Protein AF-A0A7X6NT74-F1 (afdb_monomer_lite)

Secondary structure (DSSP, 8-state):
---SS-HHHHHHHHHTT--HHHHHHHHTS-GGGTHHHHHHHHHHHHHHHHHHHTSEEPPTT--S---BHHHHHHHHHGGGT--GGG-EEEEEE-TT--EEEEEEEE-SSSEEEEEEEEETTTTEEEE--

Sequence (129 aa):
MESALTPREIQARIRSGESVDSVAQAAGVPVERIDVYAGPVLAEREHITTLARTSQVRKARESGAHRLLGDVVAEALEPGGITPDQIHWDSWRDENRRWTIAVSWPSADAEQHAEFDFDPRARYSTAKD

Radius of gyration: 16.71 Å; chains: 1; bounding box: 38×36×42 Å

Foldseek 3Di:
DFFPDDLVRLLQCVQQPDDLVVSCVNRVHDSVVNCVSNVVSQVVFVVQQVLQQQFAEDDPPDDDDRDGPVRVVQVVCVVVVWHSVQKDWTWHADPVRWIKIKIWGDDPPGIDIWIWTDDSVVRYTYTDD

pLDDT: mean 93.36, std 9.65, range [49.22, 98.5]

Structure (mmCIF, N/CA/C/O backbone):
data_AF-A0A7X6NT74-F1
#
_entry.id   AF-A0A7X6NT74-F1
#
loop_
_atom_site.group_PDB
_atom_site.id
_atom_site.type_symbol
_atom_site.label_atom_id
_atom_site.label_alt_id
_atom_site.label_comp_id
_atom_site.label_asym_id
_atom_site.label_entity_id
_atom_site.label_seq_id
_atom_site.pdbx_PDB_ins_code
_atom_site.Cartn_x
_atom_site.Cartn_y
_atom_site.Cartn_z
_atom_site.occupancy
_atom_site.B_iso_or_equiv
_atom_site.auth_seq_id
_atom_site.auth_comp_id
_atom_site.auth_asym_id
_atom_site.auth_atom_id
_atom_site.pdbx_PDB_model_num
ATOM 1 N N . MET A 1 1 ? -19.609 -8.824 23.265 1.00 62.75 1 MET A N 1
ATOM 2 C CA . MET A 1 1 ? -18.195 -8.428 23.389 1.00 62.75 1 MET A CA 1
ATOM 3 C C . MET A 1 1 ? -18.038 -7.064 22.745 1.00 62.75 1 MET A C 1
ATOM 5 O O . MET A 1 1 ? -18.554 -6.884 21.646 1.00 62.75 1 MET A O 1
ATOM 9 N N . GLU A 1 2 ? -17.469 -6.101 23.457 1.00 81.31 2 GLU A N 1
ATOM 10 C CA . GLU A 1 2 ? -17.101 -4.788 22.914 1.00 81.31 2 GLU A CA 1
ATOM 11 C C . GLU A 1 2 ? -15.685 -4.873 22.328 1.00 81.31 2 GLU A C 1
ATOM 13 O O . GLU A 1 2 ? -14.905 -5.725 22.747 1.00 81.31 2 GLU A O 1
ATOM 18 N N . SER A 1 3 ? -15.384 -4.049 21.324 1.00 89.94 3 SER A N 1
ATOM 19 C CA . SER A 1 3 ? -14.064 -4.023 20.679 1.00 89.94 3 SER A CA 1
ATOM 20 C C . SER A 1 3 ? -13.014 -3.433 21.619 1.00 89.94 3 SER A C 1
ATOM 22 O O . SER A 1 3 ? -13.262 -2.397 22.234 1.00 89.94 3 SER A O 1
ATOM 24 N N . ALA A 1 4 ? -11.828 -4.041 21.678 1.00 94.62 4 ALA A N 1
ATOM 25 C CA . ALA A 1 4 ? -10.673 -3.489 22.392 1.00 94.62 4 ALA A CA 1
ATOM 26 C C . ALA A 1 4 ? -10.044 -2.273 21.682 1.00 94.62 4 ALA A C 1
ATOM 28 O O . ALA A 1 4 ? -9.290 -1.527 22.301 1.00 94.62 4 ALA A O 1
ATOM 29 N N . LEU A 1 5 ? -10.355 -2.068 20.397 1.00 96.50 5 LEU A N 1
ATOM 30 C CA . LEU A 1 5 ? -9.906 -0.925 19.603 1.00 96.50 5 LEU A CA 1
ATOM 31 C C . LEU A 1 5 ? -11.068 0.018 19.296 1.00 96.50 5 LEU A C 1
ATOM 33 O O . LEU A 1 5 ? -12.173 -0.408 18.945 1.00 96.50 5 LEU A O 1
ATOM 37 N N . THR A 1 6 ? -10.800 1.316 19.357 1.00 97.50 6 THR A N 1
ATOM 38 C CA . THR A 1 6 ? -11.726 2.345 18.883 1.00 97.50 6 THR A CA 1
ATOM 39 C C . THR A 1 6 ? -11.804 2.352 17.349 1.00 97.50 6 THR A C 1
ATOM 41 O O . THR A 1 6 ? -10.834 1.977 16.682 1.00 97.50 6 THR A O 1
ATOM 44 N N . PRO A 1 7 ? -12.896 2.866 16.743 1.00 97.31 7 PRO A N 1
ATOM 45 C CA . PRO A 1 7 ? -12.983 3.047 15.289 1.00 97.31 7 PRO A CA 1
ATOM 46 C C . PRO A 1 7 ? -11.782 3.790 14.691 1.00 97.31 7 PRO A C 1
ATOM 48 O O . PRO A 1 7 ? -11.298 3.443 13.617 1.00 97.31 7 PRO A O 1
ATOM 51 N N . ARG A 1 8 ? -11.254 4.787 15.413 1.00 97.06 8 ARG A N 1
ATOM 52 C CA . ARG A 1 8 ? -10.083 5.559 14.984 1.00 97.06 8 ARG A CA 1
ATOM 53 C C . ARG A 1 8 ? -8.812 4.708 14.949 1.00 97.06 8 ARG A C 1
ATOM 55 O O . ARG A 1 8 ? -8.025 4.855 14.021 1.00 97.06 8 ARG A O 1
ATOM 62 N N . GLU A 1 9 ? -8.601 3.848 15.942 1.00 97.50 9 GLU A N 1
ATOM 63 C CA . GLU A 1 9 ? -7.439 2.950 15.993 1.00 97.50 9 GLU A CA 1
ATOM 64 C C . GLU A 1 9 ? -7.519 1.866 14.922 1.00 97.50 9 GLU A C 1
ATOM 66 O O . GLU A 1 9 ? -6.524 1.627 14.243 1.00 97.50 9 GLU A O 1
ATOM 71 N N . ILE A 1 10 ? -8.707 1.287 14.707 1.00 97.88 10 ILE A N 1
ATOM 72 C CA . ILE A 1 10 ? -8.969 0.342 13.610 1.00 97.88 10 ILE A CA 1
ATOM 73 C C . ILE A 1 10 ? -8.573 0.983 12.276 1.00 97.88 10 ILE A C 1
ATOM 75 O O . ILE A 1 10 ? -7.752 0.449 11.535 1.00 97.88 10 ILE A O 1
ATOM 79 N N . GLN A 1 11 ? -9.091 2.181 11.998 1.00 97.56 11 GLN A N 1
ATOM 80 C CA . GLN A 1 11 ? -8.780 2.900 10.766 1.00 97.56 11 GLN A CA 1
ATOM 81 C C . GLN A 1 11 ? -7.302 3.275 10.644 1.00 97.56 11 GLN A C 1
ATOM 83 O O . GLN A 1 11 ? -6.765 3.271 9.540 1.00 97.56 11 GLN A O 1
ATOM 88 N N . ALA A 1 12 ? -6.648 3.661 11.741 1.00 96.81 12 ALA A N 1
ATOM 89 C CA . ALA A 1 12 ? -5.234 4.022 11.729 1.00 96.81 12 ALA A CA 1
ATOM 90 C C . ALA A 1 12 ? -4.357 2.819 11.362 1.00 96.81 12 ALA A C 1
ATOM 92 O O . ALA A 1 12 ? -3.534 2.945 10.460 1.00 96.81 12 ALA A O 1
ATOM 93 N N . ARG A 1 13 ? -4.602 1.658 11.981 1.00 97.38 13 ARG A N 1
ATOM 94 C CA . ARG A 1 13 ? -3.865 0.410 11.730 1.00 97.38 13 ARG A CA 1
ATOM 95 C C . ARG A 1 13 ? -4.053 -0.121 10.312 1.00 97.38 13 ARG A C 1
ATOM 97 O O . ARG A 1 13 ? -3.083 -0.440 9.633 1.00 97.38 13 ARG A O 1
ATOM 104 N N . ILE A 1 14 ? -5.293 -0.124 9.818 1.00 97.75 14 ILE A N 1
ATOM 105 C CA . ILE A 1 14 ? -5.576 -0.518 8.428 1.00 97.75 14 ILE A CA 1
ATOM 106 C C . ILE A 1 14 ? -4.884 0.438 7.455 1.00 97.75 14 ILE A C 1
ATOM 108 O O . ILE A 1 14 ? -4.356 0.019 6.426 1.00 97.75 14 ILE A O 1
ATOM 112 N N . ARG A 1 15 ? -4.853 1.737 7.769 1.00 97.69 15 ARG A N 1
ATOM 113 C CA . ARG A 1 15 ? -4.180 2.726 6.923 1.00 97.69 15 ARG A CA 1
ATOM 114 C C . ARG A 1 15 ? -2.665 2.558 6.926 1.00 97.69 15 ARG A C 1
ATOM 116 O O . ARG A 1 15 ? -2.050 2.844 5.907 1.00 97.69 15 ARG A O 1
ATOM 123 N N . SER A 1 16 ? -2.079 2.086 8.024 1.00 97.19 16 SER A N 1
ATOM 124 C CA . SER A 1 16 ? -0.654 1.754 8.108 1.00 97.19 16 SER A CA 1
ATOM 125 C C . SER A 1 16 ? -0.303 0.387 7.511 1.00 97.19 16 SER A C 1
ATOM 127 O O . SER A 1 16 ? 0.836 -0.040 7.649 1.00 97.19 16 SER A O 1
ATOM 129 N N . GLY A 1 17 ? -1.250 -0.286 6.846 1.00 96.56 17 GLY A N 1
ATOM 130 C CA . GLY A 1 17 ? -1.007 -1.526 6.103 1.00 96.56 17 GLY A CA 1
ATOM 131 C C . GLY A 1 17 ? -1.362 -2.813 6.851 1.00 96.56 17 GLY A C 1
ATOM 132 O O . GLY A 1 17 ? -1.250 -3.886 6.270 1.00 96.56 17 GLY A O 1
ATOM 133 N N . GLU A 1 18 ? -1.833 -2.744 8.102 1.00 97.31 18 GLU A N 1
ATOM 134 C CA . GLU A 1 18 ? -2.286 -3.945 8.815 1.00 97.31 18 GLU A CA 1
ATOM 135 C C . GLU A 1 18 ? -3.540 -4.530 8.136 1.00 97.31 18 GLU A C 1
ATOM 137 O O . GLU A 1 18 ? -4.430 -3.788 7.701 1.00 97.31 18 GLU A O 1
ATOM 142 N N . SER A 1 19 ? -3.615 -5.861 8.021 1.00 97.19 19 SER A N 1
ATOM 143 C CA . SER A 1 19 ? -4.766 -6.531 7.412 1.00 97.19 19 SER A CA 1
ATOM 144 C C . SER A 1 19 ? -6.013 -6.402 8.287 1.00 97.19 19 SER A C 1
ATOM 146 O O . SER A 1 19 ? -5.928 -6.321 9.514 1.00 97.19 19 SER A O 1
ATOM 148 N N . VAL A 1 20 ? -7.190 -6.414 7.656 1.00 97.81 20 VAL A N 1
ATOM 149 C CA . VAL A 1 20 ? -8.470 -6.346 8.378 1.00 97.81 20 VAL A CA 1
ATOM 150 C C . VAL A 1 20 ? -8.589 -7.512 9.364 1.00 97.81 20 VAL A C 1
ATOM 152 O O . VAL A 1 20 ? -8.941 -7.290 10.518 1.00 97.81 20 VAL A O 1
ATOM 155 N N . ASP A 1 21 ? -8.197 -8.724 8.966 1.00 98.06 21 ASP A N 1
ATOM 156 C CA . ASP A 1 21 ? -8.174 -9.902 9.838 1.00 98.06 21 ASP A CA 1
ATOM 157 C C . ASP A 1 21 ? -7.292 -9.717 11.080 1.00 98.06 21 ASP A C 1
ATOM 159 O O . ASP A 1 21 ? -7.736 -9.990 12.196 1.00 98.06 21 ASP A O 1
ATOM 163 N N . SER A 1 22 ? -6.069 -9.198 10.916 1.00 98.12 22 SER A N 1
ATOM 164 C CA . SER A 1 22 ? -5.157 -8.941 12.041 1.00 98.12 22 SER A CA 1
ATOM 165 C C . SER A 1 22 ? -5.722 -7.878 12.984 1.00 98.12 22 SER A C 1
ATOM 167 O O . SER A 1 22 ? -5.723 -8.055 14.205 1.00 98.12 22 SER A O 1
ATOM 169 N N . VAL A 1 23 ? -6.303 -6.808 12.432 1.00 98.25 23 VAL A N 1
ATOM 170 C CA . VAL A 1 23 ? -6.935 -5.752 13.233 1.00 98.25 23 VAL A CA 1
ATOM 171 C C . VAL A 1 23 ? -8.166 -6.275 13.976 1.00 98.25 23 VAL A C 1
ATOM 173 O O . VAL A 1 23 ? -8.358 -5.931 15.142 1.00 98.25 23 VAL A O 1
ATOM 176 N N . ALA A 1 24 ? -8.984 -7.126 13.351 1.00 97.69 24 ALA A N 1
ATOM 177 C CA . ALA A 1 24 ? -10.142 -7.760 13.983 1.00 97.69 24 ALA A CA 1
ATOM 178 C C . ALA A 1 24 ? -9.715 -8.691 15.127 1.00 97.69 24 ALA A C 1
ATOM 180 O O . ALA A 1 24 ? -10.258 -8.614 16.235 1.00 97.69 24 ALA A O 1
ATOM 181 N N . GLN A 1 25 ? -8.674 -9.495 14.894 1.00 97.88 25 GLN A N 1
ATOM 182 C CA . GLN A 1 25 ? -8.062 -10.348 15.907 1.00 97.88 25 GLN A CA 1
ATOM 183 C C . GLN A 1 25 ? -7.544 -9.520 17.091 1.00 97.88 25 GLN A C 1
ATOM 185 O O . GLN A 1 25 ? -7.850 -9.840 18.240 1.00 97.88 25 GLN A O 1
ATOM 190 N N . ALA A 1 26 ? -6.824 -8.426 16.831 1.00 97.50 26 ALA A N 1
ATOM 191 C CA . ALA A 1 26 ? -6.325 -7.521 17.866 1.00 97.50 26 ALA A CA 1
ATOM 192 C C . ALA A 1 26 ? -7.454 -6.797 18.623 1.00 97.50 26 ALA A C 1
ATOM 194 O O . ALA A 1 26 ? -7.329 -6.529 19.817 1.00 97.50 26 ALA A O 1
ATOM 195 N N . ALA A 1 27 ? -8.562 -6.494 17.946 1.00 97.12 27 ALA A N 1
ATOM 196 C CA . ALA A 1 27 ? -9.757 -5.901 18.538 1.00 97.12 27 ALA A CA 1
ATOM 197 C C . ALA A 1 27 ? -10.608 -6.904 19.340 1.00 97.12 27 ALA A C 1
ATOM 199 O O . ALA A 1 27 ? -11.501 -6.482 20.079 1.00 97.12 27 ALA A O 1
ATOM 200 N N . GLY A 1 28 ? -10.347 -8.210 19.212 1.00 97.69 28 GLY A N 1
ATOM 201 C CA . GLY A 1 28 ? -11.106 -9.267 19.878 1.00 97.69 28 GLY A CA 1
ATOM 202 C C . GLY A 1 28 ? -12.532 -9.418 19.343 1.00 97.69 28 GLY A C 1
ATOM 203 O O . GLY A 1 28 ? -13.437 -9.790 20.089 1.00 97.69 28 GLY A O 1
ATOM 204 N N . VAL A 1 29 ? -12.766 -9.090 18.070 1.00 97.38 29 VAL A N 1
ATOM 205 C CA . VAL A 1 29 ? -14.092 -9.153 17.436 1.00 97.38 29 VAL A CA 1
ATOM 206 C C . VAL A 1 29 ? -14.022 -9.830 16.063 1.00 97.38 29 VAL A C 1
ATOM 208 O O . VAL A 1 29 ? -12.963 -9.829 15.445 1.00 97.38 29 VAL A O 1
ATOM 211 N N . PRO A 1 30 ? -15.134 -10.394 15.556 1.00 97.19 30 PRO A N 1
ATOM 212 C CA . PRO A 1 30 ? -15.205 -10.870 14.174 1.00 97.19 30 PRO A CA 1
ATOM 213 C C . PRO A 1 30 ? -14.953 -9.744 13.160 1.00 97.19 30 PRO A C 1
ATOM 215 O O . PRO A 1 30 ? -15.302 -8.588 13.431 1.00 97.19 30 PRO A O 1
ATOM 218 N N . VAL A 1 31 ? -14.396 -10.085 11.995 1.00 97.06 31 VAL A N 1
ATOM 219 C CA . VAL A 1 31 ? -14.067 -9.142 10.908 1.00 97.06 31 VAL A CA 1
ATOM 220 C C . VAL A 1 31 ? -15.285 -8.320 10.483 1.00 97.06 31 VAL A C 1
ATOM 222 O O . VAL A 1 31 ? -15.199 -7.096 10.370 1.00 97.06 31 VAL A O 1
ATOM 225 N N . GLU A 1 32 ? -16.458 -8.948 10.414 1.00 96.56 32 GLU A N 1
ATOM 226 C CA . GLU A 1 32 ? -17.714 -8.321 9.990 1.00 96.56 32 GLU A CA 1
ATOM 227 C C . GLU A 1 32 ? -18.107 -7.134 10.882 1.00 96.56 32 GLU A C 1
ATOM 229 O O . GLU A 1 32 ? -18.852 -6.242 10.473 1.00 96.56 32 GLU A O 1
ATOM 234 N N . ARG A 1 33 ? -17.611 -7.092 12.129 1.00 96.06 33 ARG A N 1
A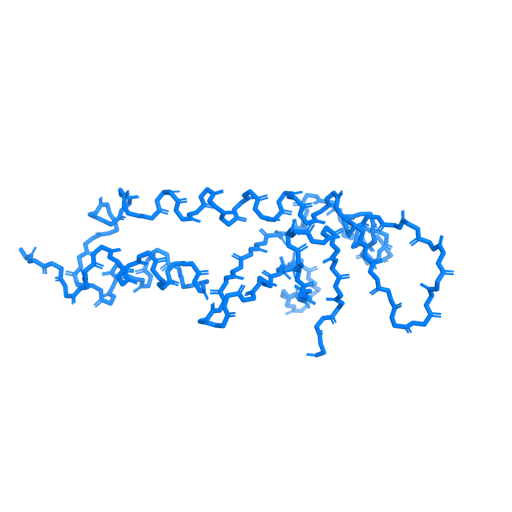TOM 235 C CA . ARG A 1 33 ? -17.857 -5.966 13.038 1.00 96.06 33 ARG A CA 1
ATOM 236 C C . ARG A 1 33 ? -17.016 -4.739 12.733 1.00 96.06 33 ARG A C 1
ATOM 238 O O . ARG A 1 33 ? -17.402 -3.647 13.155 1.00 96.06 33 ARG A O 1
ATOM 245 N N . ILE A 1 34 ? -15.876 -4.901 12.072 1.00 97.12 34 ILE A N 1
ATOM 246 C CA . ILE A 1 34 ? -14.966 -3.796 11.768 1.00 97.12 34 ILE A CA 1
ATOM 247 C C . ILE A 1 34 ? -15.019 -3.361 10.302 1.00 97.12 34 ILE A C 1
ATOM 249 O O . ILE A 1 34 ? -14.527 -2.275 9.996 1.00 97.12 34 ILE A O 1
ATOM 253 N N . ASP A 1 35 ? -15.675 -4.128 9.427 1.00 96.31 35 ASP A N 1
ATOM 254 C CA . ASP A 1 35 ? -15.816 -3.835 7.991 1.00 96.31 35 ASP A CA 1
ATOM 255 C C . ASP A 1 35 ? -16.327 -2.419 7.700 1.00 96.31 35 ASP A C 1
ATOM 257 O O . ASP A 1 35 ? -15.803 -1.729 6.824 1.00 96.31 35 ASP A O 1
ATOM 261 N N . VAL A 1 36 ? -17.294 -1.932 8.487 1.00 97.12 36 VAL A N 1
ATOM 262 C CA . VAL A 1 36 ? -17.832 -0.564 8.359 1.00 97.12 36 VAL A CA 1
ATOM 263 C C . VAL A 1 36 ? -16.758 0.517 8.546 1.00 97.12 36 VAL A C 1
ATOM 265 O O . VAL A 1 36 ? -16.835 1.590 7.948 1.00 97.12 36 VAL A O 1
ATOM 268 N N . TYR A 1 37 ? -15.736 0.239 9.358 1.00 97.50 37 TYR A N 1
ATOM 269 C CA . TYR A 1 37 ? -14.608 1.138 9.588 1.00 97.50 37 TYR A CA 1
ATOM 270 C C . TYR A 1 37 ? -13.475 0.902 8.585 1.00 97.50 37 TYR A C 1
ATOM 272 O O . TYR A 1 37 ? -12.782 1.860 8.237 1.00 97.50 37 TYR A O 1
ATOM 280 N N . ALA A 1 38 ? -13.303 -0.339 8.120 1.00 97.56 38 ALA A N 1
ATOM 281 C CA . ALA A 1 38 ? -12.276 -0.742 7.165 1.00 97.56 38 ALA A CA 1
ATOM 282 C C . ALA A 1 38 ? -12.546 -0.206 5.754 1.00 97.56 38 ALA A C 1
ATOM 284 O O . ALA A 1 38 ? -11.646 0.371 5.144 1.00 97.56 38 ALA A O 1
ATOM 285 N N . GLY A 1 39 ? -13.783 -0.334 5.263 1.00 97.62 39 GLY A N 1
ATOM 286 C CA . GLY A 1 39 ? -14.168 0.005 3.887 1.00 97.62 39 GLY A CA 1
ATOM 287 C C . GLY A 1 39 ? -13.677 1.382 3.413 1.00 97.62 39 GLY A C 1
ATOM 288 O O . GLY A 1 39 ? -12.996 1.451 2.390 1.00 97.62 39 GLY A O 1
ATOM 289 N N . PRO A 1 40 ? -13.919 2.478 4.162 1.00 97.88 40 PRO A N 1
ATOM 290 C CA . PRO A 1 40 ? -13.427 3.804 3.785 1.00 97.88 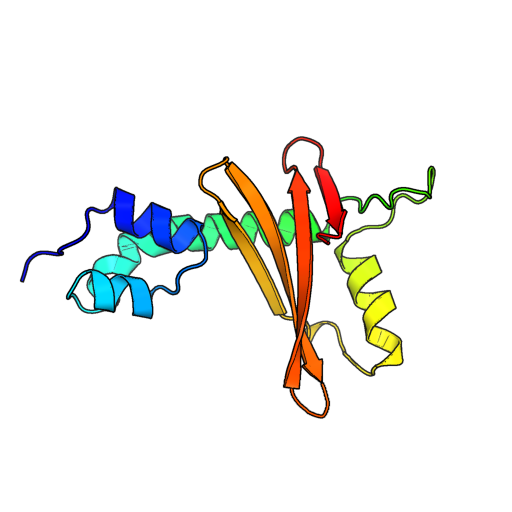40 PRO A CA 1
ATOM 291 C C . PRO A 1 40 ? -11.899 3.907 3.668 1.00 97.88 40 PRO A C 1
ATOM 293 O O . PRO A 1 40 ? -11.395 4.653 2.833 1.00 97.88 40 PRO A O 1
ATOM 296 N N . VAL A 1 41 ? -11.150 3.177 4.499 1.00 98.06 41 VAL A N 1
ATOM 297 C CA . VAL A 1 41 ? -9.679 3.213 4.505 1.00 98.06 41 VAL A CA 1
ATOM 298 C C . VAL A 1 41 ? -9.102 2.354 3.386 1.00 98.06 41 VAL A C 1
ATOM 300 O O . VAL A 1 41 ? -8.121 2.747 2.762 1.00 98.06 41 VAL A O 1
ATOM 303 N N . LEU A 1 42 ? -9.722 1.211 3.100 1.00 97.94 42 LEU A N 1
ATOM 304 C CA . LEU A 1 42 ? -9.356 0.377 1.958 1.00 97.94 42 LEU A CA 1
ATOM 305 C C . LEU A 1 42 ? -9.576 1.133 0.640 1.00 97.94 42 LEU A C 1
ATOM 307 O O . LEU A 1 42 ? -8.675 1.169 -0.191 1.00 97.94 42 LEU A O 1
ATOM 311 N N . ALA A 1 43 ? -10.704 1.836 0.499 1.00 98.31 43 ALA A N 1
ATOM 312 C CA . ALA A 1 43 ? -10.966 2.690 -0.661 1.00 98.31 43 ALA A CA 1
ATOM 313 C C . ALA A 1 43 ? -9.963 3.856 -0.780 1.00 98.31 43 ALA A C 1
ATOM 315 O O . ALA A 1 43 ? -9.548 4.213 -1.881 1.00 98.31 43 ALA A O 1
ATOM 316 N N . GLU A 1 44 ? -9.538 4.448 0.345 1.00 98.00 44 GLU A N 1
ATOM 317 C CA . GLU A 1 44 ? -8.470 5.460 0.366 1.00 98.00 44 GLU A CA 1
ATOM 318 C C . GLU A 1 44 ? -7.149 4.879 -0.165 1.00 98.00 44 GLU A C 1
ATOM 320 O O . GLU A 1 44 ? -6.518 5.490 -1.027 1.00 98.00 44 GLU A O 1
ATOM 325 N N . ARG A 1 45 ? -6.750 3.693 0.308 1.00 98.19 45 ARG A N 1
ATOM 326 C CA . ARG A 1 45 ? -5.523 3.004 -0.127 1.00 98.19 45 ARG A CA 1
ATOM 327 C C . ARG A 1 45 ? -5.573 2.649 -1.613 1.00 98.19 45 ARG A C 1
ATOM 329 O O . ARG A 1 45 ? -4.645 2.965 -2.353 1.00 98.19 45 ARG A O 1
ATOM 336 N N . GLU A 1 46 ? -6.680 2.087 -2.084 1.00 98.19 46 GLU A N 1
ATOM 337 C CA . GLU A 1 46 ? -6.877 1.774 -3.504 1.00 98.19 46 GLU A CA 1
ATOM 338 C C . GLU A 1 46 ? -6.806 3.033 -4.383 1.00 98.19 46 GLU A C 1
ATOM 340 O O . GLU A 1 46 ? -6.161 3.041 -5.440 1.00 98.19 46 GLU A O 1
ATOM 345 N N . HIS A 1 47 ? -7.421 4.129 -3.928 1.00 98.44 47 HIS A N 1
ATOM 346 C CA . HIS A 1 47 ? -7.358 5.409 -4.622 1.00 98.44 47 HIS A CA 1
ATOM 347 C C . HIS A 1 47 ? -5.915 5.907 -4.754 1.00 98.44 47 HIS A C 1
ATOM 349 O O . HIS A 1 47 ? -5.509 6.334 -5.837 1.00 98.44 47 HIS A O 1
ATOM 355 N N . ILE A 1 48 ? -5.129 5.838 -3.678 1.00 98.50 48 ILE A N 1
ATOM 356 C CA . ILE A 1 48 ? -3.728 6.269 -3.680 1.00 98.50 48 ILE A CA 1
ATOM 357 C C . ILE A 1 48 ? -2.876 5.398 -4.601 1.00 98.50 48 ILE A C 1
ATOM 359 O O . ILE A 1 48 ? -2.093 5.936 -5.384 1.00 98.50 48 ILE A O 1
ATOM 363 N N . THR A 1 49 ? -3.069 4.083 -4.578 1.00 98.25 49 THR A N 1
ATOM 364 C CA . THR A 1 49 ? -2.403 3.154 -5.493 1.00 98.25 49 THR A CA 1
ATOM 365 C C . THR A 1 49 ? -2.713 3.475 -6.953 1.00 98.25 49 THR A C 1
ATOM 367 O O . THR A 1 49 ? -1.800 3.626 -7.767 1.00 98.25 49 THR A O 1
ATOM 370 N N . THR A 1 50 ? -3.994 3.638 -7.290 1.00 98.19 50 THR A N 1
ATOM 371 C CA . THR A 1 50 ? -4.437 3.992 -8.649 1.00 98.19 50 THR A CA 1
ATOM 372 C C . THR A 1 50 ? -3.797 5.295 -9.105 1.00 98.19 50 THR A C 1
ATOM 374 O O . THR A 1 50 ? -3.269 5.400 -10.211 1.00 98.19 50 THR A O 1
ATOM 377 N N . LEU A 1 51 ? -3.798 6.282 -8.217 1.00 98.31 51 LEU A N 1
ATOM 378 C CA . LEU A 1 51 ? -3.241 7.587 -8.482 1.00 98.31 51 LEU A CA 1
ATOM 379 C C . LEU A 1 51 ? -1.720 7.552 -8.698 1.00 98.31 51 LEU A C 1
ATOM 381 O O . LEU A 1 51 ? -1.210 8.236 -9.589 1.00 98.31 51 LEU A O 1
ATOM 385 N N . ALA A 1 52 ? -0.990 6.793 -7.884 1.00 98.00 52 ALA A N 1
ATOM 386 C CA . ALA A 1 52 ? 0.456 6.677 -8.001 1.00 98.00 52 ALA A CA 1
ATOM 387 C C . ALA A 1 52 ? 0.865 6.002 -9.312 1.00 98.00 52 ALA A C 1
ATOM 389 O O . ALA A 1 52 ? 1.778 6.477 -9.985 1.00 98.00 52 ALA A O 1
ATOM 390 N N . ARG A 1 53 ? 0.136 4.959 -9.732 1.00 97.56 53 ARG A N 1
ATOM 391 C CA . ARG A 1 53 ? 0.370 4.252 -11.003 1.00 97.56 53 ARG A CA 1
ATOM 392 C C . ARG A 1 53 ? 0.318 5.183 -12.213 1.00 97.56 53 ARG A C 1
ATOM 394 O O . ARG A 1 53 ? 1.094 4.997 -13.144 1.00 97.56 53 ARG A O 1
ATOM 401 N N . THR A 1 54 ? -0.543 6.201 -12.179 1.00 96.94 54 THR A N 1
ATOM 402 C CA . THR A 1 54 ? -0.679 7.216 -13.239 1.00 96.94 54 THR A CA 1
ATOM 403 C C . THR A 1 54 ? 0.101 8.506 -12.952 1.00 96.94 54 THR A C 1
ATOM 405 O O . THR A 1 54 ? -0.176 9.541 -13.558 1.00 96.94 54 THR A O 1
ATOM 408 N N . SER A 1 55 ? 1.034 8.487 -11.998 1.00 96.19 55 SER A N 1
ATOM 409 C CA . SER A 1 55 ? 1.868 9.630 -11.608 1.00 96.19 55 SER A CA 1
ATOM 410 C C . SER A 1 55 ? 3.328 9.413 -12.008 1.00 96.19 55 SER A C 1
ATOM 412 O O . SER A 1 55 ? 3.752 8.293 -12.289 1.00 96.19 55 SER A O 1
ATOM 414 N N . GLN A 1 56 ? 4.109 10.496 -12.056 1.00 93.75 56 GLN A N 1
ATOM 415 C CA . GLN A 1 56 ? 5.491 10.444 -12.540 1.00 93.75 56 GLN A CA 1
ATOM 416 C C . GLN A 1 56 ? 6.407 9.718 -11.550 1.00 93.75 56 GLN A C 1
ATOM 418 O O . GLN A 1 56 ? 6.327 9.954 -10.349 1.00 93.75 56 GLN A O 1
ATOM 423 N N . VAL A 1 57 ? 7.348 8.912 -12.030 1.00 91.94 57 VAL A N 1
ATOM 424 C CA . VAL A 1 57 ? 8.446 8.410 -11.193 1.00 91.94 57 VAL A CA 1
ATOM 425 C C . VAL A 1 57 ? 9.694 9.268 -11.392 1.00 91.94 57 VAL A C 1
ATOM 427 O O . VAL A 1 57 ? 10.094 9.561 -12.518 1.00 91.94 57 VAL A O 1
ATOM 430 N N . ARG A 1 58 ? 10.322 9.693 -10.294 1.00 87.50 58 ARG A N 1
ATOM 431 C CA . ARG A 1 58 ? 11.580 10.444 -10.312 1.00 87.50 58 ARG A CA 1
ATOM 432 C C . ARG A 1 58 ? 12.729 9.515 -9.955 1.00 87.50 58 ARG A C 1
ATOM 434 O O . ARG A 1 58 ? 12.748 8.921 -8.881 1.00 87.50 58 ARG A O 1
ATOM 441 N N . LYS A 1 59 ? 13.723 9.433 -10.836 1.00 74.25 59 LYS A N 1
ATOM 442 C CA . LYS A 1 59 ? 15.026 8.844 -10.514 1.00 74.25 59 LYS A CA 1
ATOM 443 C C . LYS A 1 59 ? 15.972 9.951 -10.071 1.00 74.25 59 LYS A C 1
ATOM 445 O O . LYS A 1 59 ? 16.027 11.000 -10.705 1.00 74.25 59 LYS A O 1
ATOM 450 N N . ALA A 1 60 ? 16.774 9.691 -9.040 1.00 62.22 60 ALA A N 1
ATOM 451 C CA . ALA A 1 60 ? 17.709 10.664 -8.466 1.00 62.22 60 ALA A CA 1
ATOM 452 C C . ALA A 1 60 ? 18.720 11.268 -9.471 1.00 62.22 60 ALA A C 1
ATOM 454 O O . ALA A 1 60 ? 19.353 12.273 -9.161 1.00 62.22 60 ALA A O 1
ATOM 455 N N . ARG A 1 61 ? 18.898 10.668 -10.661 1.00 57.56 61 ARG A N 1
ATOM 456 C CA . ARG A 1 61 ? 19.896 11.084 -11.663 1.00 57.56 61 ARG A CA 1
ATOM 457 C C . ARG A 1 61 ? 19.352 11.360 -13.072 1.00 57.56 61 ARG A C 1
ATOM 459 O O . ARG A 1 61 ? 20.138 11.738 -13.932 1.00 57.56 61 ARG A O 1
ATOM 466 N N . GLU A 1 62 ? 18.049 11.218 -13.320 1.00 57.97 62 GLU A N 1
ATOM 467 C CA . GLU A 1 62 ? 17.458 11.481 -14.644 1.00 57.97 62 GLU A CA 1
ATOM 468 C C . GLU A 1 62 ? 16.467 12.646 -14.571 1.00 57.97 62 GLU A C 1
ATOM 470 O O . GLU A 1 62 ? 15.340 12.513 -14.100 1.00 57.97 62 GLU A O 1
ATOM 475 N N . SER A 1 63 ? 16.906 13.805 -15.062 1.00 49.22 63 SER A N 1
ATOM 476 C CA . SER A 1 63 ? 16.049 14.956 -15.337 1.00 49.22 63 SER A CA 1
ATOM 477 C C . SER A 1 63 ? 15.552 14.849 -16.780 1.00 49.22 63 SER A C 1
ATOM 479 O O . SER A 1 63 ? 16.351 14.986 -17.703 1.00 49.22 63 SER A O 1
ATOM 481 N N . GLY A 1 64 ? 14.259 14.581 -16.989 1.00 54.38 64 GLY A N 1
ATOM 482 C CA . GLY A 1 64 ? 13.618 14.775 -18.300 1.00 54.38 64 GLY A CA 1
ATOM 483 C C . GLY A 1 64 ? 12.670 13.677 -18.785 1.00 54.38 64 GLY A C 1
ATOM 484 O O . GLY A 1 64 ? 11.864 13.943 -19.671 1.00 54.38 64 GLY A O 1
ATOM 485 N N . ALA A 1 65 ? 12.703 12.472 -18.212 1.00 59.38 65 ALA A N 1
ATOM 486 C CA . ALA A 1 65 ? 11.785 11.403 -18.606 1.00 59.38 65 ALA A CA 1
ATOM 487 C C . ALA A 1 65 ? 10.527 11.412 -17.720 1.00 59.38 65 ALA A C 1
ATOM 489 O O . ALA A 1 65 ? 10.553 10.965 -16.575 1.00 59.38 65 ALA A O 1
ATOM 490 N N . HIS A 1 66 ? 9.410 11.916 -18.250 1.00 74.38 66 HIS A N 1
ATOM 491 C CA . HIS A 1 66 ? 8.097 11.847 -17.602 1.00 74.38 66 HIS A CA 1
ATOM 492 C C . HIS A 1 66 ? 7.492 10.443 -17.757 1.00 74.38 66 HIS A C 1
ATOM 494 O O . HIS A 1 66 ? 6.529 10.262 -18.497 1.00 74.38 66 HIS A O 1
ATOM 500 N N . ARG A 1 67 ? 8.074 9.434 -17.099 1.00 90.06 67 ARG A N 1
ATOM 501 C CA . ARG A 1 67 ? 7.520 8.070 -17.108 1.00 90.06 67 ARG A CA 1
ATOM 502 C C . ARG A 1 67 ? 6.553 7.871 -15.951 1.00 90.06 67 ARG A C 1
ATOM 504 O O . ARG A 1 67 ? 6.806 8.370 -14.851 1.00 90.06 67 ARG A O 1
ATOM 511 N N . LEU A 1 68 ? 5.460 7.156 -16.198 1.00 95.06 68 LEU A N 1
ATOM 512 C CA . LEU A 1 68 ? 4.487 6.818 -15.164 1.00 95.06 68 LEU A CA 1
ATOM 513 C C . LEU A 1 68 ? 4.986 5.625 -14.350 1.00 95.06 68 LEU A C 1
ATOM 515 O O . LEU A 1 68 ? 5.638 4.734 -14.894 1.00 95.06 68 LEU A O 1
ATOM 519 N N . LEU A 1 69 ? 4.683 5.593 -13.051 1.00 96.25 69 LEU A N 1
ATOM 520 C CA . LEU A 1 69 ? 5.112 4.495 -12.181 1.00 96.25 69 LEU A CA 1
ATOM 521 C C . LEU A 1 69 ? 4.631 3.133 -12.701 1.00 96.25 69 LEU A C 1
ATOM 523 O O . LEU A 1 69 ? 5.406 2.181 -12.702 1.00 96.25 69 LEU A O 1
ATOM 527 N N . GLY A 1 70 ? 3.379 3.052 -13.166 1.00 96.81 70 GLY A N 1
ATOM 528 C CA . GLY A 1 70 ? 2.814 1.820 -13.715 1.00 96.81 70 GLY A CA 1
ATOM 529 C C . GLY A 1 70 ? 3.609 1.292 -14.910 1.00 96.81 70 GLY A C 1
ATOM 530 O O . GLY A 1 70 ? 3.950 0.112 -14.930 1.00 96.81 70 GLY A O 1
ATOM 531 N N . ASP A 1 71 ? 3.964 2.175 -15.845 1.00 95.81 71 ASP A N 1
ATOM 532 C CA . ASP A 1 71 ? 4.746 1.817 -17.034 1.00 95.81 71 ASP A CA 1
ATOM 533 C C . ASP A 1 71 ? 6.156 1.371 -16.644 1.00 95.81 71 ASP A C 1
ATOM 535 O O . ASP A 1 71 ? 6.639 0.346 -17.110 1.00 95.81 71 ASP A O 1
ATOM 539 N N . VAL A 1 72 ? 6.804 2.096 -15.725 1.00 95.19 72 VAL A N 1
ATOM 540 C CA . VAL A 1 72 ? 8.158 1.750 -15.271 1.00 95.19 72 VAL A CA 1
ATOM 541 C C . VAL A 1 72 ? 8.205 0.393 -14.584 1.00 95.19 72 VAL A C 1
ATOM 543 O O . VAL A 1 72 ? 9.159 -0.351 -14.798 1.00 95.19 72 VAL A O 1
ATOM 546 N N . VAL A 1 73 ? 7.206 0.069 -13.764 1.00 96.62 73 VAL A N 1
ATOM 547 C CA . VAL A 1 73 ? 7.121 -1.238 -13.108 1.00 96.62 73 VAL A CA 1
AT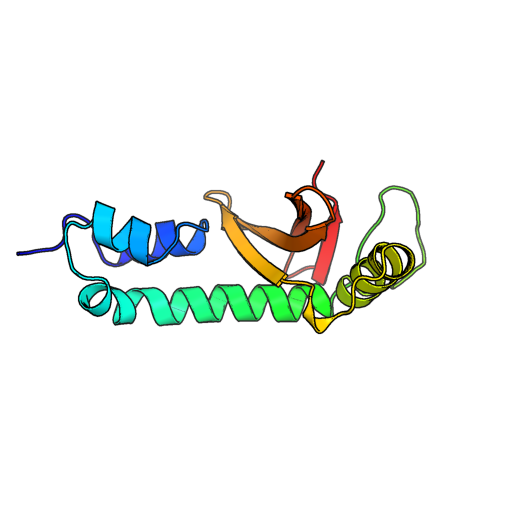OM 548 C C . VAL A 1 73 ? 6.840 -2.336 -14.135 1.00 96.62 73 VAL A C 1
ATOM 550 O O . VAL A 1 73 ? 7.519 -3.356 -14.112 1.00 96.62 73 VAL A O 1
ATOM 553 N N . ALA A 1 74 ? 5.909 -2.127 -15.070 1.00 96.50 74 ALA A N 1
ATOM 554 C CA . ALA A 1 74 ? 5.613 -3.108 -16.114 1.00 96.50 74 ALA A CA 1
ATOM 555 C C . ALA A 1 74 ? 6.840 -3.398 -16.999 1.00 96.50 74 ALA A C 1
ATOM 557 O O . ALA A 1 74 ? 7.220 -4.556 -17.152 1.00 96.50 74 ALA A O 1
ATOM 558 N N . GLU A 1 75 ? 7.515 -2.357 -17.498 1.00 95.50 75 GLU A N 1
ATOM 559 C CA . GLU A 1 75 ? 8.749 -2.477 -18.292 1.00 95.50 75 GLU A CA 1
ATOM 560 C C . GLU A 1 75 ? 9.875 -3.187 -17.524 1.00 95.50 75 GLU A C 1
ATOM 562 O O . GLU A 1 75 ? 10.666 -3.924 -18.107 1.00 95.50 75 GLU A O 1
ATOM 567 N N . ALA A 1 76 ? 9.982 -2.956 -16.211 1.00 94.69 76 ALA A N 1
ATOM 568 C CA . ALA A 1 76 ? 11.022 -3.569 -15.389 1.00 94.69 76 ALA A CA 1
ATOM 569 C C . ALA A 1 76 ? 10.790 -5.069 -15.154 1.00 94.69 76 ALA A C 1
ATOM 571 O O . ALA A 1 76 ? 11.758 -5.813 -14.991 1.00 94.69 76 ALA A O 1
ATOM 572 N N . LEU A 1 77 ? 9.529 -5.507 -15.119 1.00 96.44 77 LEU A N 1
ATOM 573 C CA . LEU A 1 77 ? 9.151 -6.886 -14.804 1.00 96.44 77 LEU A CA 1
ATOM 574 C C . LEU A 1 77 ? 8.914 -7.754 -16.051 1.00 96.44 77 LEU A C 1
ATOM 576 O O . LEU A 1 77 ? 9.021 -8.979 -15.964 1.00 96.44 77 LEU A O 1
ATOM 580 N N . GLU A 1 78 ? 8.680 -7.143 -17.216 1.00 96.44 78 GLU A N 1
ATOM 581 C CA . GLU A 1 78 ? 8.491 -7.834 -18.499 1.00 96.44 78 GLU A CA 1
ATOM 582 C C . GLU A 1 78 ? 9.618 -8.839 -18.834 1.00 96.44 78 GLU A C 1
ATOM 584 O O . GLU A 1 78 ? 9.296 -9.974 -19.194 1.00 96.44 78 GLU A O 1
ATOM 589 N N . PRO A 1 79 ? 10.926 -8.535 -18.655 1.00 95.56 79 PRO A N 1
ATOM 590 C CA . PRO A 1 79 ? 11.994 -9.504 -18.931 1.00 95.56 79 PRO A CA 1
ATOM 591 C C . PRO A 1 79 ? 11.954 -10.750 -18.036 1.00 95.56 79 PRO A C 1
ATOM 593 O O . PRO A 1 79 ? 12.511 -11.785 -18.398 1.00 95.56 79 PRO A O 1
ATOM 596 N N . GLY A 1 80 ? 11.306 -10.654 -16.870 1.00 94.19 80 GLY A N 1
ATOM 597 C CA . GLY A 1 80 ? 11.056 -11.773 -15.961 1.00 94.19 80 GLY A CA 1
ATOM 598 C C . GLY A 1 80 ? 9.832 -12.613 -16.336 1.00 94.19 80 GLY A C 1
ATOM 599 O O . GLY A 1 80 ? 9.519 -13.562 -15.623 1.00 94.19 80 GLY A O 1
ATOM 600 N N . GLY A 1 81 ? 9.133 -12.275 -17.426 1.00 95.75 81 GLY A N 1
ATOM 601 C CA . GLY A 1 81 ? 7.909 -12.951 -17.855 1.00 95.75 81 GLY A CA 1
ATOM 602 C C . GLY A 1 81 ? 6.685 -12.619 -17.000 1.00 95.75 81 GLY A C 1
ATOM 603 O O . GLY A 1 81 ? 5.708 -13.360 -17.042 1.00 95.75 81 GLY A O 1
ATOM 604 N N . ILE A 1 82 ? 6.740 -11.536 -16.220 1.00 97.56 82 ILE A N 1
ATOM 605 C CA . ILE A 1 82 ? 5.638 -11.101 -15.361 1.00 97.56 82 ILE A CA 1
ATOM 606 C C . ILE A 1 82 ? 4.679 -10.242 -16.175 1.00 97.56 82 ILE A C 1
ATOM 608 O O . ILE A 1 82 ? 5.063 -9.201 -16.715 1.00 97.56 82 ILE A O 1
ATOM 612 N N . THR A 1 83 ? 3.422 -10.659 -16.249 1.00 95.62 83 THR A N 1
ATOM 613 C CA . THR A 1 83 ? 2.371 -9.897 -16.922 1.00 95.62 83 THR A CA 1
ATOM 614 C C . THR A 1 83 ? 1.716 -8.890 -15.967 1.00 95.62 83 THR A C 1
ATOM 616 O O . THR A 1 83 ? 1.733 -9.088 -14.751 1.00 95.62 83 THR A O 1
ATOM 619 N N . PRO A 1 84 ? 1.110 -7.795 -16.470 1.00 93.38 84 PRO A N 1
ATOM 620 C CA . PRO A 1 84 ? 0.521 -6.756 -15.619 1.00 93.38 84 PRO A CA 1
ATOM 621 C C . PRO A 1 84 ? -0.537 -7.235 -14.613 1.00 93.38 84 PRO A C 1
ATOM 623 O O . PRO A 1 84 ? -0.710 -6.604 -13.574 1.00 93.38 84 PRO A O 1
ATOM 626 N N . ASP A 1 85 ? -1.248 -8.324 -14.906 1.00 95.56 85 ASP A N 1
ATOM 627 C CA . ASP A 1 85 ? -2.244 -8.948 -14.026 1.00 95.56 85 ASP A CA 1
ATOM 628 C C . ASP A 1 85 ? -1.632 -9.747 -12.865 1.00 95.56 85 ASP A C 1
ATOM 630 O O . ASP A 1 85 ? -2.306 -9.971 -11.862 1.00 95.56 85 ASP A O 1
ATOM 634 N N . GLN A 1 86 ? -0.354 -10.121 -12.964 1.00 96.69 86 GLN A N 1
ATOM 635 C CA . GLN A 1 86 ? 0.403 -10.767 -11.887 1.00 96.69 86 GLN A CA 1
ATOM 636 C C . GLN A 1 86 ? 1.035 -9.757 -10.919 1.00 96.69 86 GLN A C 1
ATOM 638 O O . GLN A 1 86 ? 1.636 -10.153 -9.921 1.00 96.69 86 GLN A O 1
ATOM 643 N N . ILE A 1 87 ? 0.942 -8.460 -11.227 1.00 98.00 87 ILE A N 1
ATOM 644 C CA . ILE A 1 87 ? 1.500 -7.389 -10.407 1.00 98.00 87 ILE A CA 1
ATOM 645 C C . ILE A 1 87 ? 0.430 -6.932 -9.421 1.00 98.00 87 ILE A C 1
ATOM 647 O O . ILE A 1 87 ? -0.549 -6.273 -9.787 1.00 98.00 87 ILE A O 1
ATOM 651 N N . HIS A 1 88 ? 0.645 -7.240 -8.152 1.00 97.81 88 HIS A N 1
ATOM 652 C CA . HIS A 1 88 ? -0.189 -6.773 -7.061 1.00 97.81 88 HIS A CA 1
ATOM 653 C C . HIS A 1 88 ? 0.295 -5.411 -6.581 1.00 97.81 88 HIS A C 1
ATOM 655 O O . HIS A 1 88 ? 1.492 -5.149 -6.484 1.00 97.81 88 HIS A O 1
ATOM 661 N N . TRP A 1 89 ? -0.660 -4.531 -6.295 1.00 98.19 89 TRP A N 1
ATOM 662 C CA . TRP A 1 89 ? -0.382 -3.182 -5.835 1.00 98.19 89 TRP A CA 1
ATOM 663 C C . TRP A 1 89 ? -1.135 -2.897 -4.549 1.00 98.19 89 TRP A C 1
ATOM 665 O O . TRP A 1 89 ? -2.321 -3.202 -4.437 1.00 98.19 89 TRP A O 1
ATOM 675 N N . ASP A 1 90 ? -0.470 -2.212 -3.634 1.00 97.88 90 ASP A N 1
ATOM 676 C CA . ASP A 1 90 ? -1.057 -1.734 -2.393 1.00 97.88 90 ASP A CA 1
ATOM 677 C C . ASP A 1 90 ? -0.462 -0.371 -2.027 1.00 97.88 90 ASP A C 1
ATOM 679 O O . ASP A 1 90 ? 0.503 0.104 -2.635 1.00 97.88 90 ASP A O 1
ATOM 683 N N . SER A 1 91 ? -1.064 0.297 -1.055 1.00 98.31 91 SER A N 1
ATOM 684 C CA . SER A 1 91 ? -0.484 1.474 -0.440 1.00 98.31 91 SER A CA 1
ATOM 685 C C . SER A 1 91 ? -0.817 1.546 1.038 1.00 98.31 91 SER A C 1
ATOM 687 O O . SER A 1 91 ? -1.870 1.099 1.495 1.00 98.31 91 SER A O 1
ATOM 689 N N . TRP A 1 92 ? 0.077 2.164 1.793 1.00 97.62 92 TRP A N 1
ATOM 690 C CA . TRP A 1 92 ? -0.139 2.465 3.199 1.00 97.62 92 TRP A CA 1
ATOM 691 C C . TRP A 1 92 ? 0.447 3.818 3.551 1.00 97.62 92 TRP A C 1
ATOM 693 O O . TRP A 1 92 ? 1.334 4.347 2.876 1.00 97.62 92 TRP A O 1
ATOM 703 N N . ARG A 1 93 ? -0.070 4.386 4.635 1.00 97.25 93 ARG A N 1
ATOM 704 C CA . ARG A 1 93 ? 0.384 5.655 5.174 1.00 97.25 93 ARG A CA 1
ATOM 705 C C . ARG A 1 93 ? 0.921 5.465 6.577 1.00 97.25 93 ARG A C 1
ATOM 707 O O . ARG A 1 93 ? 0.190 5.029 7.466 1.00 97.25 93 ARG A O 1
ATOM 714 N N . ASP A 1 94 ? 2.172 5.855 6.772 1.00 90.44 94 ASP A N 1
ATOM 715 C CA . ASP A 1 94 ? 2.797 5.828 8.088 1.00 90.44 94 ASP A CA 1
ATOM 716 C C . ASP A 1 94 ? 2.268 6.947 9.011 1.00 90.44 94 ASP A C 1
ATOM 718 O O . ASP A 1 94 ? 1.498 7.834 8.614 1.00 90.44 94 ASP A O 1
ATOM 722 N N . GLU A 1 95 ? 2.693 6.920 10.274 1.00 87.81 95 GLU A N 1
ATOM 723 C CA . GLU A 1 95 ? 2.324 7.927 11.279 1.00 87.81 95 GLU A CA 1
ATOM 724 C C . GLU A 1 95 ? 2.808 9.340 10.913 1.00 87.81 95 GLU A C 1
ATOM 726 O O . GLU A 1 95 ? 2.172 10.337 11.266 1.00 87.81 95 GLU A O 1
ATOM 731 N N . ASN A 1 96 ? 3.879 9.430 10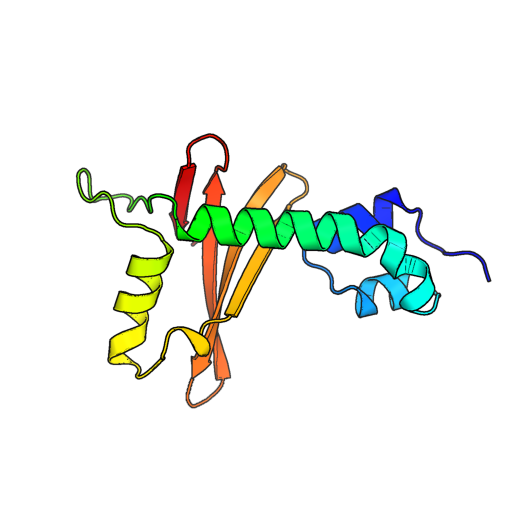.118 1.00 90.38 96 ASN A N 1
ATOM 732 C CA . ASN A 1 96 ? 4.417 10.676 9.574 1.00 90.38 96 ASN A CA 1
ATOM 733 C C . ASN A 1 96 ? 3.636 11.181 8.349 1.00 90.38 96 ASN A C 1
ATOM 735 O O . ASN A 1 96 ? 4.018 12.183 7.740 1.00 90.38 96 ASN A O 1
ATOM 739 N N . ARG A 1 97 ? 2.519 10.527 8.005 1.00 91.81 97 ARG A N 1
ATOM 740 C CA . ARG A 1 97 ? 1.640 10.841 6.872 1.00 91.81 97 ARG A CA 1
ATOM 741 C C . ARG A 1 97 ? 2.305 10.676 5.504 1.00 91.81 97 ARG A C 1
ATOM 743 O O . ARG A 1 97 ? 1.804 11.247 4.533 1.00 91.81 97 ARG A O 1
ATOM 750 N N . ARG A 1 98 ? 3.385 9.900 5.409 1.00 94.88 98 ARG A N 1
ATOM 751 C CA . ARG A 1 98 ? 4.010 9.548 4.131 1.00 94.88 98 ARG A CA 1
ATOM 752 C C . ARG A 1 98 ? 3.329 8.324 3.550 1.00 94.88 98 ARG A C 1
ATOM 754 O O . ARG A 1 98 ? 3.063 7.366 4.272 1.00 94.88 98 ARG A O 1
ATOM 761 N N . TRP A 1 99 ? 3.026 8.389 2.260 1.00 98.00 99 TRP A N 1
ATOM 762 C CA . TRP A 1 99 ? 2.477 7.259 1.527 1.00 98.00 99 TRP A CA 1
ATOM 763 C C . TRP A 1 99 ? 3.608 6.425 0.951 1.00 98.00 99 TRP A C 1
ATOM 765 O O . TRP A 1 99 ? 4.504 6.960 0.301 1.00 98.00 99 TRP A O 1
ATOM 775 N N . THR A 1 100 ? 3.521 5.121 1.156 1.00 98.31 100 THR A N 1
ATOM 776 C CA . THR A 1 100 ? 4.316 4.131 0.443 1.00 98.31 100 THR A CA 1
ATOM 777 C C . THR A 1 100 ? 3.387 3.377 -0.498 1.00 98.31 100 THR A C 1
ATOM 779 O O . THR A 1 100 ? 2.275 3.007 -0.120 1.00 98.31 100 THR A O 1
ATOM 782 N N . ILE A 1 101 ? 3.838 3.182 -1.730 1.00 98.44 101 ILE A N 1
ATOM 783 C CA . ILE A 1 101 ? 3.241 2.285 -2.713 1.00 98.44 101 ILE A CA 1
ATOM 784 C C . ILE A 1 101 ? 4.064 1.015 -2.696 1.00 98.44 101 ILE A C 1
ATOM 786 O O . ILE A 1 101 ? 5.280 1.081 -2.870 1.00 98.44 101 ILE A O 1
ATOM 790 N N . ALA A 1 102 ? 3.403 -0.114 -2.514 1.00 97.75 102 ALA A N 1
ATOM 791 C CA . ALA A 1 102 ? 4.036 -1.411 -2.605 1.00 97.75 102 ALA A CA 1
ATOM 792 C C . ALA A 1 102 ? 3.561 -2.148 -3.836 1.00 97.75 102 ALA A C 1
ATOM 794 O O . ALA A 1 102 ? 2.392 -2.087 -4.224 1.00 97.75 102 ALA A O 1
ATOM 795 N N . VAL A 1 103 ? 4.512 -2.835 -4.436 1.00 98.12 103 VAL A N 1
ATOM 796 C CA . VAL A 1 103 ? 4.323 -3.668 -5.604 1.00 98.12 103 VAL A CA 1
ATOM 797 C C . VAL A 1 103 ? 4.837 -5.043 -5.235 1.00 98.12 103 VAL A C 1
ATOM 799 O O . VAL A 1 103 ? 5.974 -5.137 -4.777 1.00 98.12 103 VAL A O 1
ATOM 802 N N . SER A 1 104 ? 4.044 -6.086 -5.447 1.00 97.88 104 SER A N 1
ATOM 803 C CA . SER A 1 104 ? 4.506 -7.468 -5.334 1.00 97.88 104 SER A CA 1
ATOM 804 C C . SER A 1 104 ? 4.179 -8.275 -6.585 1.00 97.88 104 SER A C 1
ATOM 806 O O . SER A 1 104 ? 3.248 -7.961 -7.329 1.00 97.88 104 SER A O 1
ATOM 808 N N . TRP A 1 105 ? 5.004 -9.277 -6.869 1.00 97.94 105 TRP A N 1
ATOM 809 C CA . TRP A 1 105 ? 4.845 -10.159 -8.022 1.00 97.94 105 TRP A CA 1
ATOM 810 C C . TRP A 1 105 ? 5.452 -11.538 -7.734 1.00 97.94 105 TRP A C 1
ATOM 812 O O . TRP A 1 105 ? 6.381 -11.658 -6.924 1.00 97.94 105 TRP A O 1
ATOM 822 N N . PRO A 1 106 ? 4.963 -12.602 -8.393 1.00 96.50 106 PRO A N 1
ATOM 823 C CA . PRO A 1 106 ? 5.524 -13.934 -8.221 1.00 96.50 106 PRO A CA 1
ATOM 824 C C . PRO A 1 106 ? 6.939 -14.026 -8.808 1.00 96.50 106 PRO A C 1
ATOM 826 O O . PRO A 1 106 ? 7.230 -13.477 -9.868 1.00 96.50 106 PRO A O 1
ATOM 829 N N . SER A 1 107 ? 7.813 -14.784 -8.152 1.00 92.25 107 SER A N 1
ATOM 830 C CA . SER A 1 107 ? 9.086 -15.259 -8.704 1.00 92.25 107 SER A CA 1
ATOM 831 C C . SER A 1 107 ? 9.235 -16.759 -8.438 1.00 92.25 107 SER A C 1
ATOM 833 O O . SER A 1 107 ? 8.433 -17.348 -7.715 1.00 92.25 107 SER A O 1
ATOM 835 N N . ALA A 1 108 ? 10.235 -17.396 -9.054 1.00 87.94 108 ALA A N 1
ATOM 836 C CA . ALA A 1 108 ? 10.409 -18.850 -9.041 1.00 87.94 108 ALA A CA 1
ATOM 837 C C . ALA A 1 108 ? 10.487 -19.444 -7.622 1.00 87.94 108 ALA A C 1
ATOM 839 O O . ALA A 1 108 ? 9.937 -20.516 -7.378 1.00 87.94 108 ALA A O 1
ATOM 840 N N . ASP A 1 109 ? 11.138 -18.732 -6.700 1.00 87.62 109 ASP A N 1
ATOM 841 C CA . ASP A 1 109 ? 11.416 -19.221 -5.345 1.00 87.62 109 ASP A CA 1
ATOM 842 C C . ASP A 1 109 ? 10.562 -18.544 -4.260 1.00 87.62 109 ASP A C 1
ATOM 844 O O . ASP A 1 109 ? 10.381 -19.101 -3.177 1.00 87.62 109 ASP A O 1
ATOM 848 N N . ALA A 1 110 ? 10.056 -17.334 -4.521 1.00 92.19 110 ALA A N 1
ATOM 849 C CA . ALA A 1 110 ? 9.315 -16.524 -3.554 1.00 92.19 110 ALA A CA 1
ATOM 850 C C . ALA A 1 110 ? 8.537 -15.385 -4.232 1.00 92.19 110 ALA A C 1
ATOM 852 O O . ALA A 1 110 ? 8.817 -15.017 -5.372 1.00 92.19 110 ALA A O 1
ATOM 853 N N . GLU A 1 111 ? 7.595 -14.781 -3.506 1.00 94.94 111 GLU A N 1
ATOM 854 C CA . GLU A 1 111 ? 7.053 -13.472 -3.878 1.00 94.94 111 GLU A CA 1
ATOM 855 C C . GLU A 1 111 ? 8.143 -12.402 -3.727 1.00 94.94 111 GLU A C 1
ATOM 857 O O . GLU A 1 111 ? 8.862 -12.356 -2.726 1.00 94.94 111 GLU A O 1
ATOM 862 N N . GLN A 1 112 ? 8.279 -11.553 -4.739 1.00 96.81 112 GLN A N 1
ATOM 863 C CA . GLN A 1 112 ? 9.179 -10.406 -4.732 1.00 96.81 112 GLN A CA 1
ATOM 864 C C . GLN A 1 112 ? 8.375 -9.133 -4.512 1.00 96.81 112 GLN A C 1
ATOM 866 O O . GLN A 1 112 ? 7.192 -9.079 -4.849 1.00 96.81 112 GLN A O 1
ATOM 871 N N . HIS A 1 113 ? 9.019 -8.106 -3.964 1.00 96.56 113 HIS A N 1
ATOM 872 C CA . HIS A 1 113 ? 8.380 -6.818 -3.737 1.00 96.56 113 HIS A CA 1
ATOM 873 C C . HIS A 1 113 ? 9.318 -5.640 -3.999 1.00 96.56 113 HIS A C 1
ATOM 875 O O . HIS A 1 113 ? 10.542 -5.761 -3.954 1.00 96.56 113 HIS A O 1
ATOM 881 N N . ALA A 1 114 ? 8.716 -4.485 -4.265 1.00 96.94 114 ALA A N 1
ATOM 882 C CA . ALA A 1 114 ? 9.372 -3.191 -4.347 1.00 96.94 114 ALA A CA 1
ATOM 883 C C . ALA A 1 114 ? 8.480 -2.121 -3.715 1.00 96.94 114 ALA A C 1
ATOM 885 O O . ALA A 1 114 ? 7.252 -2.175 -3.821 1.00 96.94 114 ALA A O 1
ATOM 886 N N . GLU A 1 115 ? 9.106 -1.122 -3.098 1.00 97.62 115 GLU A N 1
ATOM 887 C CA . GLU A 1 115 ? 8.409 -0.011 -2.462 1.00 97.62 115 GLU A CA 1
ATOM 888 C C . GLU A 1 115 ? 8.816 1.333 -3.067 1.00 97.62 115 GLU A C 1
ATOM 890 O O . GLU A 1 115 ? 9.955 1.555 -3.485 1.00 97.62 115 GLU A O 1
ATOM 895 N N . PHE A 1 116 ? 7.863 2.258 -3.082 1.00 97.12 116 PHE A N 1
ATOM 896 C CA . PHE A 1 116 ? 8.060 3.620 -3.550 1.00 97.12 116 PHE A CA 1
ATOM 897 C C . PHE A 1 116 ? 7.437 4.598 -2.565 1.00 97.12 116 PHE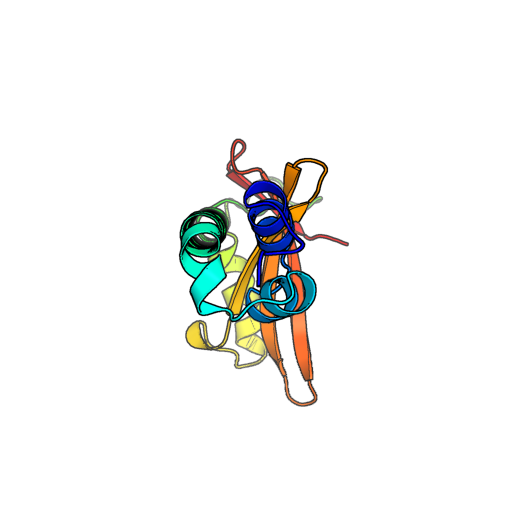 A C 1
ATOM 899 O O . PHE A 1 116 ? 6.262 4.468 -2.222 1.00 97.12 116 PHE A O 1
ATOM 906 N N . ASP A 1 117 ? 8.179 5.623 -2.164 1.00 97.19 117 ASP A N 1
ATOM 907 C CA . ASP A 1 117 ? 7.571 6.780 -1.515 1.00 97.19 117 ASP A CA 1
ATOM 908 C C . ASP A 1 117 ? 6.751 7.555 -2.547 1.00 97.19 117 ASP A C 1
ATOM 910 O O . ASP A 1 117 ? 7.189 7.754 -3.682 1.00 97.19 117 ASP A O 1
ATOM 914 N N . PHE A 1 118 ? 5.556 7.996 -2.163 1.00 97.56 118 PHE A N 1
ATOM 915 C CA . PHE A 1 118 ? 4.650 8.734 -3.034 1.00 97.56 118 PHE A CA 1
ATOM 916 C C . PHE A 1 118 ? 4.163 10.021 -2.376 1.00 97.56 118 PHE A C 1
ATOM 918 O O . PHE A 1 118 ? 3.681 10.026 -1.241 1.00 97.56 118 PHE A O 1
ATOM 925 N N . ASP A 1 119 ? 4.239 11.122 -3.124 1.00 95.75 119 ASP A N 1
ATOM 926 C CA . ASP A 1 119 ? 3.621 12.393 -2.763 1.00 95.75 119 ASP A CA 1
ATOM 927 C C . ASP A 1 119 ? 2.350 12.610 -3.609 1.00 95.75 119 ASP A C 1
ATOM 929 O O . ASP A 1 119 ? 2.440 12.984 -4.786 1.00 95.75 119 ASP A O 1
ATOM 933 N N . PRO A 1 120 ? 1.141 12.447 -3.031 1.00 95.00 120 PRO A N 1
ATOM 934 C CA . PRO A 1 120 ? -0.108 12.629 -3.767 1.00 95.00 120 PRO A CA 1
ATOM 935 C C . PRO A 1 120 ? -0.347 14.062 -4.251 1.00 95.00 120 PRO A C 1
ATOM 937 O O . PRO A 1 120 ? -1.086 14.253 -5.221 1.00 95.00 120 PRO A O 1
ATOM 940 N N . ARG A 1 121 ? 0.234 15.065 -3.573 1.00 93.81 121 ARG A N 1
ATOM 941 C CA . ARG A 1 121 ? 0.091 16.488 -3.919 1.00 93.81 121 ARG A CA 1
ATOM 942 C C . ARG A 1 121 ? 1.027 16.856 -5.057 1.00 93.81 121 ARG A C 1
ATOM 944 O O . ARG A 1 121 ? 0.601 17.509 -6.003 1.00 93.81 121 ARG A O 1
ATOM 951 N N . ALA A 1 122 ? 2.280 16.428 -4.965 1.00 93.06 122 ALA A N 1
ATOM 952 C CA . ALA A 1 122 ? 3.287 16.679 -5.986 1.00 93.06 122 ALA A CA 1
ATOM 953 C C . ALA A 1 122 ? 3.206 15.700 -7.171 1.00 93.06 122 ALA A C 1
ATOM 955 O O . ALA A 1 122 ? 3.863 15.934 -8.184 1.00 93.06 122 ALA A O 1
ATOM 956 N N . ARG A 1 123 ? 2.386 14.641 -7.061 1.00 93.06 123 ARG A N 1
ATOM 957 C CA . ARG A 1 123 ? 2.117 13.637 -8.103 1.00 93.06 123 ARG A CA 1
ATOM 958 C C . ARG A 1 123 ? 3.394 12.961 -8.603 1.00 93.06 123 ARG A C 1
ATOM 960 O O . ARG A 1 123 ? 3.587 12.807 -9.812 1.00 93.06 123 ARG A O 1
ATOM 967 N N . TYR A 1 124 ? 4.267 12.560 -7.679 1.00 93.88 124 TYR A N 1
ATOM 968 C CA . TYR A 1 124 ? 5.434 11.766 -8.043 1.00 93.88 124 TYR A CA 1
ATOM 969 C C . TYR A 1 124 ? 5.816 10.710 -7.009 1.00 93.88 124 TYR A C 1
ATOM 971 O O . TYR A 1 124 ? 5.565 10.878 -5.814 1.00 93.88 124 TYR A O 1
ATOM 979 N N . SER A 1 125 ? 6.457 9.654 -7.505 1.00 95.38 125 SER A N 1
ATOM 980 C CA . SER A 1 125 ? 7.043 8.572 -6.718 1.00 95.38 125 SER A CA 1
ATOM 981 C C . SER A 1 125 ? 8.566 8.561 -6.808 1.00 95.38 125 SER A C 1
ATOM 983 O O . SER A 1 125 ? 9.137 8.919 -7.842 1.00 95.38 125 SER A O 1
ATOM 985 N N . THR A 1 126 ? 9.223 8.099 -5.753 1.00 94.50 126 THR A N 1
ATOM 986 C CA . THR A 1 126 ? 10.656 7.770 -5.720 1.00 94.50 126 THR A CA 1
ATOM 987 C C . THR A 1 126 ? 10.826 6.361 -5.181 1.00 94.50 126 THR A C 1
ATOM 989 O O . THR A 1 126 ? 10.085 5.965 -4.288 1.00 94.50 126 THR A O 1
ATOM 992 N N . ALA A 1 127 ? 11.776 5.599 -5.725 1.00 93.38 127 ALA A N 1
ATOM 993 C CA . ALA A 1 127 ? 12.110 4.293 -5.163 1.00 93.38 127 ALA A CA 1
ATOM 994 C C . ALA A 1 127 ? 12.511 4.458 -3.693 1.00 93.38 127 ALA A C 1
ATOM 996 O O . ALA A 1 127 ? 13.216 5.413 -3.356 1.00 93.38 127 ALA A O 1
ATOM 997 N N . LYS A 1 128 ? 12.013 3.562 -2.846 1.00 90.81 128 LYS A N 1
ATOM 998 C CA . LYS A 1 128 ? 12.390 3.483 -1.441 1.00 90.81 128 LYS A CA 1
ATOM 999 C C . LYS A 1 128 ? 13.596 2.548 -1.331 1.00 90.81 128 LYS A C 1
ATOM 1001 O O . LYS A 1 128 ? 13.598 1.502 -1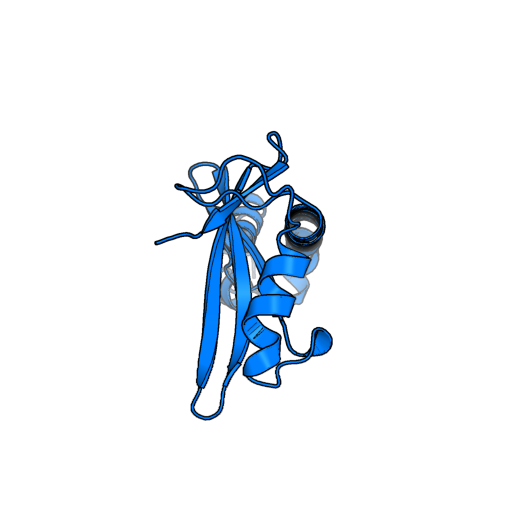.980 1.00 90.81 128 LYS A O 1
ATOM 1006 N N . ASP A 1 129 ? 14.622 2.992 -0.607 1.00 72.38 129 ASP A N 1
ATOM 1007 C CA . ASP A 1 129 ? 15.883 2.255 -0.421 1.00 72.38 129 ASP A CA 1
ATOM 1008 C C . ASP A 1 129 ? 15.704 0.972 0.407 1.00 72.38 129 ASP A C 1
ATOM 1010 O O . ASP A 1 129 ? 14.867 0.980 1.344 1.00 72.38 129 ASP A O 1
#